Protein AF-A0A7J4YKP6-F1 (afdb_monomer_lite)

pLDDT: mean 84.95, std 11.33, range [46.12, 96.12]

Organism: NCBI:txid338188

Foldseek 3Di:
DDQCPPLCVPQDPDPVSVVVSVVLVVQLVVQLVVVVVVVVVCVVVVVDDDDDPVVVVVVSSVSSVVSNVVSVVD

Sequence (74 aa):
MKLSIRNSRNFAYSHEGTRASMGKDTSTRMNFFSRLSCMKMQEADGCAAPMSAEERHNLYTSMADEAFDEEEGK

Secondary structure (DSSP, 8-state):
------TTTT--SSHHHHHHHHHHHHHHHHHHHHHHHHHHHHHHTT-SPPPPHHHHHHHHHHHHHHHHHHHHT-

Structure (mmCIF, N/CA/C/O backbone):
data_AF-A0A7J4YKP6-F1
#
_entry.id   AF-A0A7J4YKP6-F1
#
loop_
_atom_site.group_PDB
_atom_site.id
_atom_site.type_symbol
_atom_site.label_atom_id
_atom_site.label_alt_id
_atom_site.label_comp_id
_atom_site.label_asym_id
_atom_site.label_entity_id
_atom_site.label_seq_id
_atom_site.pdbx_PDB_ins_code
_atom_site.Cartn_x
_atom_site.Cartn_y
_atom_site.Cartn_z
_atom_site.occupancy
_atom_site.B_iso_or_equiv
_atom_site.auth_seq_id
_atom_site.auth_comp_id
_atom_site.auth_asym_id
_atom_site.auth_atom_id
_atom_site.pdbx_PDB_model_num
ATOM 1 N N . MET A 1 1 ? 16.958 3.466 7.010 1.00 46.12 1 MET A N 1
ATOM 2 C CA . MET A 1 1 ? 15.511 3.300 6.748 1.00 46.12 1 MET A CA 1
ATOM 3 C C . MET A 1 1 ? 14.898 2.404 7.808 1.00 46.12 1 MET A C 1
ATOM 5 O O . MET A 1 1 ? 15.506 1.399 8.153 1.00 46.12 1 MET A O 1
ATOM 9 N N . LYS A 1 2 ? 13.744 2.788 8.359 1.00 55.69 2 LYS A N 1
ATOM 10 C CA . LYS A 1 2 ? 13.001 2.020 9.368 1.00 55.69 2 LYS A CA 1
ATOM 11 C C . LYS A 1 2 ? 11.746 1.513 8.662 1.00 55.69 2 LYS A C 1
ATOM 13 O O . LYS A 1 2 ? 10.885 2.327 8.357 1.00 55.69 2 LYS A O 1
ATOM 18 N N . LEU A 1 3 ? 11.674 0.218 8.346 1.00 53.94 3 LEU A N 1
ATOM 19 C CA . LEU A 1 3 ? 10.433 -0.371 7.839 1.00 53.94 3 LEU A CA 1
ATOM 20 C C . LEU A 1 3 ? 9.321 -0.061 8.847 1.00 53.94 3 LEU A C 1
ATOM 22 O O . LEU A 1 3 ? 9.480 -0.259 10.055 1.00 53.94 3 LEU A O 1
ATOM 26 N N . SER A 1 4 ? 8.239 0.513 8.348 1.00 58.09 4 SER A N 1
ATOM 27 C CA . SER A 1 4 ? 7.124 1.054 9.109 1.00 58.09 4 SER A CA 1
ATOM 28 C C . SER A 1 4 ? 6.310 -0.090 9.720 1.00 58.09 4 SER A C 1
ATOM 30 O O . SER A 1 4 ? 5.301 -0.516 9.184 1.00 58.09 4 SER A O 1
ATOM 32 N N . ILE A 1 5 ? 6.726 -0.614 10.877 1.00 63.22 5 I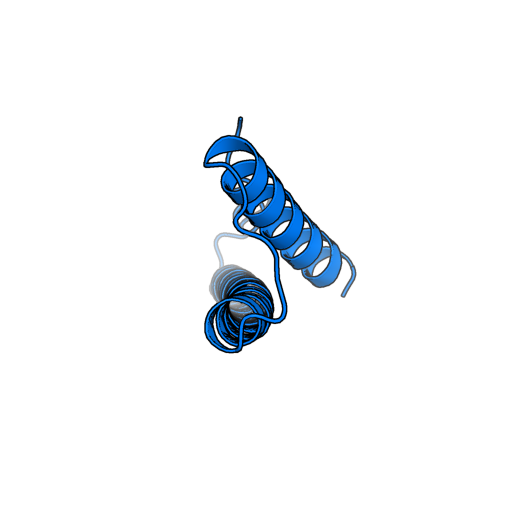LE A N 1
ATOM 33 C CA . ILE A 1 5 ? 5.896 -1.543 11.665 1.00 63.22 5 ILE A CA 1
ATOM 34 C C . ILE A 1 5 ? 4.881 -0.706 12.458 1.00 63.22 5 ILE A C 1
ATOM 36 O O . ILE A 1 5 ? 5.035 -0.483 13.660 1.00 63.22 5 ILE A O 1
ATOM 40 N N . ARG A 1 6 ? 3.895 -0.130 11.759 1.00 73.62 6 ARG A N 1
ATOM 41 C CA . ARG A 1 6 ? 2.943 0.818 12.365 1.00 73.62 6 ARG A CA 1
ATOM 42 C C . ARG A 1 6 ? 1.710 0.131 12.948 1.00 73.62 6 ARG A C 1
ATOM 44 O O . ARG A 1 6 ? 1.261 0.534 14.013 1.00 73.62 6 ARG A O 1
ATOM 51 N N . ASN A 1 7 ? 1.264 -0.983 12.364 1.00 65.69 7 ASN A N 1
ATOM 52 C CA . ASN A 1 7 ? 0.073 -1.717 12.825 1.00 65.69 7 ASN A CA 1
ATOM 53 C C . ASN A 1 7 ? 0.196 -2.359 14.221 1.00 65.69 7 ASN A C 1
ATOM 55 O O . ASN A 1 7 ? -0.813 -2.768 14.797 1.00 65.69 7 ASN A O 1
ATOM 59 N N . SER A 1 8 ? 1.405 -2.426 14.791 1.00 64.31 8 SER A N 1
ATOM 60 C CA . SER A 1 8 ? 1.631 -2.876 16.171 1.00 64.31 8 SER A CA 1
ATOM 61 C C . SER A 1 8 ? 1.686 -1.732 17.192 1.00 64.31 8 SER A C 1
ATOM 63 O O . SER A 1 8 ? 1.805 -1.990 18.392 1.00 64.31 8 SER A O 1
ATOM 65 N N . ARG A 1 9 ? 1.647 -0.464 16.754 1.00 68.50 9 ARG A N 1
ATOM 66 C CA . ARG A 1 9 ? 1.594 0.685 17.667 1.00 68.50 9 ARG A CA 1
ATOM 67 C C . ARG A 1 9 ? 0.227 0.675 18.353 1.00 68.50 9 ARG A C 1
ATOM 69 O O . ARG A 1 9 ? -0.798 0.671 17.685 1.00 68.50 9 ARG A O 1
ATOM 76 N N . ASN A 1 10 ? 0.219 0.671 19.685 1.00 64.19 10 ASN A N 1
ATOM 77 C CA . ASN A 1 10 ? -0.995 0.643 20.516 1.00 64.19 10 ASN A CA 1
ATOM 78 C C . ASN A 1 10 ? -1.797 -0.669 20.452 1.00 64.19 10 ASN A C 1
ATOM 80 O O . ASN A 1 10 ? -3.025 -0.658 20.522 1.00 64.19 10 ASN A O 1
ATOM 84 N N . PHE A 1 11 ? -1.110 -1.810 20.347 1.00 71.31 11 PHE A N 1
ATOM 85 C CA . PHE A 1 11 ? -1.751 -3.119 20.456 1.00 71.31 11 PHE A CA 1
ATOM 86 C C . PHE A 1 11 ? -2.444 -3.284 21.820 1.00 71.31 11 PHE A C 1
ATOM 88 O O . PHE A 1 11 ? -1.788 -3.377 22.860 1.00 71.31 11 PHE A O 1
ATOM 95 N N . ALA A 1 12 ? -3.777 -3.326 21.819 1.00 76.94 12 ALA A N 1
ATOM 96 C CA . ALA A 1 12 ? -4.549 -3.675 23.003 1.00 76.94 12 ALA A CA 1
ATOM 97 C C . ALA A 1 12 ? -4.502 -5.196 23.206 1.00 76.94 12 ALA A C 1
ATOM 99 O O . ALA A 1 12 ? -4.944 -5.955 22.343 1.00 76.94 12 ALA A O 1
ATOM 100 N N . TYR A 1 13 ? -3.984 -5.638 24.356 1.00 80.31 13 TYR A N 1
ATOM 101 C CA . TYR A 1 13 ? -3.935 -7.050 24.752 1.00 80.31 13 TYR A CA 1
ATOM 102 C C . TYR A 1 13 ? -5.326 -7.559 25.170 1.00 80.31 13 TYR A C 1
ATOM 104 O O . TYR A 1 13 ? -5.580 -7.879 26.328 1.00 80.31 13 TYR A O 1
ATOM 112 N N . SER A 1 14 ? -6.240 -7.612 24.206 1.00 88.75 14 SER A N 1
ATOM 113 C CA . SER A 1 14 ? -7.565 -8.225 24.310 1.00 88.75 14 SER A CA 1
ATOM 114 C C . SER A 1 14 ? -7.897 -8.980 23.022 1.00 88.75 14 SER A C 1
ATOM 116 O O . SER A 1 14 ? -7.211 -8.836 22.002 1.00 88.75 14 SER A O 1
ATOM 118 N N . HIS A 1 15 ? -8.955 -9.793 23.040 1.00 87.69 15 HIS A N 1
ATOM 119 C CA . HIS A 1 15 ? -9.424 -10.474 21.830 1.00 87.69 15 HIS A CA 1
ATOM 120 C C . HIS A 1 15 ? -9.873 -9.473 20.761 1.00 87.69 15 HIS A C 1
ATOM 122 O O . HIS A 1 15 ? -9.544 -9.630 19.583 1.00 87.69 15 HIS A O 1
ATOM 128 N N . GLU A 1 16 ? -10.562 -8.411 21.173 1.00 89.00 16 GLU A N 1
ATOM 129 C CA . GLU A 1 16 ? -11.009 -7.326 20.303 1.00 89.00 16 GLU A CA 1
ATOM 130 C C . GLU A 1 16 ? -9.816 -6.557 19.728 1.00 89.00 16 GLU A C 1
ATOM 132 O O . GLU A 1 16 ? -9.768 -6.321 18.521 1.00 89.00 16 GLU A O 1
ATOM 137 N N . GLY A 1 17 ? -8.822 -6.230 20.561 1.00 86.69 17 GLY A N 1
ATOM 138 C CA . GLY A 1 17 ? -7.600 -5.546 20.139 1.00 86.69 17 GLY A CA 1
ATOM 139 C C . GLY A 1 17 ? -6.774 -6.368 19.153 1.00 86.69 17 GLY A C 1
ATOM 140 O O . GLY A 1 17 ? -6.324 -5.846 18.132 1.00 86.69 17 GLY A O 1
ATOM 141 N N . THR A 1 18 ? -6.664 -7.677 19.397 1.00 86.81 18 THR A N 1
ATOM 142 C CA . THR A 1 18 ? -6.004 -8.620 18.484 1.00 86.81 18 THR A CA 1
ATOM 143 C C . THR A 1 18 ? -6.716 -8.665 17.137 1.00 86.81 18 THR A C 1
ATOM 145 O O . THR A 1 18 ? -6.078 -8.501 16.096 1.00 86.81 18 THR A O 1
ATOM 148 N N . ARG A 1 19 ? -8.046 -8.830 17.138 1.00 89.44 19 ARG A N 1
ATOM 149 C CA . ARG A 1 19 ? -8.845 -8.865 15.905 1.00 89.44 19 ARG A CA 1
ATOM 150 C C . ARG A 1 19 ? -8.725 -7.555 15.124 1.00 89.44 19 ARG A C 1
ATOM 152 O O . ARG A 1 19 ? -8.544 -7.600 13.912 1.00 89.44 19 ARG A O 1
ATOM 159 N N . ALA A 1 20 ? -8.801 -6.411 15.802 1.00 88.00 20 ALA A N 1
ATOM 160 C CA . ALA A 1 20 ? -8.678 -5.103 15.166 1.00 88.00 20 ALA A CA 1
ATOM 161 C C . ALA A 1 20 ? -7.287 -4.896 14.544 1.00 88.00 20 ALA A C 1
ATOM 163 O O . ALA A 1 20 ? -7.194 -4.487 13.389 1.00 88.00 20 ALA A O 1
ATOM 164 N N . SER A 1 21 ? -6.212 -5.228 15.268 1.00 86.56 21 SER A N 1
ATOM 165 C CA . SER A 1 21 ? -4.836 -5.104 14.763 1.00 86.56 21 SER A CA 1
ATOM 166 C C . SER A 1 21 ? -4.579 -6.027 13.567 1.00 86.56 21 SER A C 1
ATOM 168 O O . SER A 1 21 ? -4.033 -5.580 12.561 1.00 86.56 21 SER A O 1
ATOM 170 N N . MET A 1 22 ? -5.051 -7.279 13.616 1.00 88.31 22 MET A N 1
ATOM 171 C CA . MET A 1 22 ? -4.973 -8.197 12.471 1.00 88.31 22 MET A CA 1
ATOM 172 C C . MET A 1 22 ? -5.790 -7.711 11.269 1.00 88.31 22 MET A C 1
ATOM 174 O O . MET A 1 22 ? -5.357 -7.880 10.129 1.00 88.31 22 MET A O 1
ATOM 178 N N . GLY A 1 23 ? -6.957 -7.108 11.515 1.00 90.44 23 GLY A N 1
ATOM 179 C CA . GLY A 1 23 ? -7.778 -6.490 10.477 1.00 90.44 23 GLY A CA 1
ATOM 180 C C . GLY A 1 23 ? -7.022 -5.376 9.757 1.00 90.44 23 GLY A C 1
ATOM 181 O O . GLY A 1 23 ? -6.892 -5.429 8.537 1.00 90.44 23 GLY A O 1
ATOM 182 N N . LYS A 1 24 ? -6.437 -4.441 10.517 1.00 90.19 24 LYS A N 1
ATOM 183 C CA . LYS A 1 24 ? -5.595 -3.365 9.971 1.00 90.19 24 LYS A CA 1
ATOM 184 C C . LYS A 1 24 ? -4.397 -3.914 9.200 1.00 90.19 24 LYS A C 1
ATOM 186 O O . LYS A 1 24 ? -4.160 -3.500 8.072 1.00 90.19 24 LYS A O 1
ATOM 191 N N . ASP A 1 25 ? -3.687 -4.900 9.753 1.00 89.81 25 ASP A N 1
ATOM 192 C CA . ASP A 1 25 ? -2.545 -5.529 9.073 1.00 89.81 25 ASP A CA 1
ATOM 193 C C . ASP A 1 25 ? -2.922 -6.164 7.739 1.00 89.81 25 ASP A C 1
ATOM 195 O O . ASP A 1 25 ? -2.257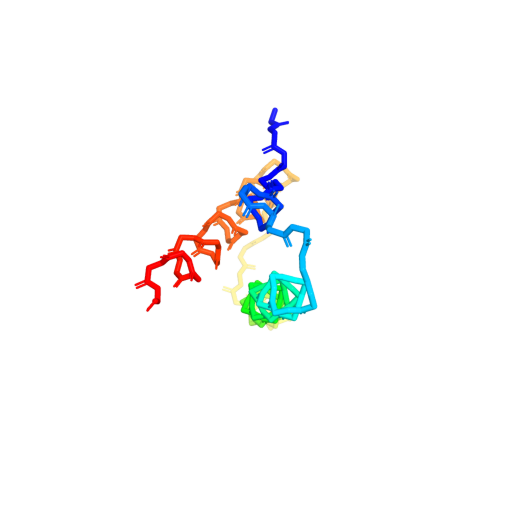 -5.931 6.727 1.00 89.81 25 ASP A O 1
ATOM 199 N N . THR A 1 26 ? -4.031 -6.901 7.719 1.00 92.19 26 THR A N 1
ATOM 200 C CA . THR A 1 26 ? -4.546 -7.519 6.497 1.00 92.19 26 THR A CA 1
ATOM 201 C C . THR A 1 26 ? -4.911 -6.453 5.467 1.00 92.19 26 THR A C 1
ATOM 203 O O . THR A 1 26 ? -4.465 -6.539 4.322 1.00 92.19 26 THR A O 1
ATOM 206 N N . SER A 1 27 ? -5.661 -5.422 5.864 1.00 92.56 27 SER A N 1
ATOM 207 C CA . SER A 1 27 ? -6.067 -4.329 4.974 1.00 92.56 27 SER A CA 1
ATOM 208 C C . SER A 1 27 ? -4.868 -3.570 4.401 1.00 92.56 27 SER A C 1
ATOM 210 O O . SER A 1 27 ? -4.782 -3.407 3.182 1.00 92.56 27 SER A O 1
ATOM 212 N N . THR A 1 28 ? -3.906 -3.170 5.242 1.00 92.56 28 THR A N 1
ATOM 213 C CA . THR A 1 28 ? -2.684 -2.477 4.802 1.00 92.56 28 THR A CA 1
ATOM 214 C C . THR A 1 28 ? -1.888 -3.334 3.821 1.00 92.56 28 THR A C 1
ATOM 216 O O . THR A 1 28 ? -1.502 -2.854 2.754 1.00 92.56 28 THR A O 1
ATOM 219 N N . ARG A 1 29 ? -1.658 -4.615 4.146 1.00 92.50 29 ARG A N 1
ATOM 220 C CA . ARG A 1 29 ? -0.901 -5.529 3.277 1.00 92.50 29 ARG A CA 1
ATOM 221 C C . ARG A 1 29 ? -1.587 -5.727 1.935 1.00 92.50 29 ARG A C 1
ATOM 223 O O . ARG A 1 29 ? -0.923 -5.646 0.905 1.00 92.50 29 ARG A O 1
ATOM 230 N N . MET A 1 30 ? -2.897 -5.960 1.932 1.00 95.06 30 MET A N 1
ATOM 231 C CA . MET A 1 30 ? -3.656 -6.142 0.694 1.00 95.06 30 MET A CA 1
ATOM 232 C C . MET A 1 30 ? -3.636 -4.882 -0.174 1.00 95.06 30 MET A C 1
ATOM 234 O O . MET A 1 30 ? -3.471 -4.994 -1.389 1.00 95.06 30 MET A O 1
ATOM 238 N N . ASN A 1 31 ? -3.735 -3.694 0.429 1.00 95.06 31 ASN A N 1
ATOM 239 C CA . ASN A 1 31 ? -3.614 -2.420 -0.281 1.00 95.06 31 ASN A CA 1
ATOM 240 C C . ASN A 1 31 ? -2.224 -2.284 -0.931 1.00 95.06 31 ASN A C 1
ATOM 242 O O . ASN A 1 31 ? -2.120 -2.128 -2.150 1.00 95.06 31 ASN A O 1
ATOM 246 N N . PHE A 1 32 ? -1.156 -2.468 -0.148 1.00 94.81 32 PHE A N 1
ATOM 247 C CA . PHE A 1 32 ? 0.222 -2.421 -0.639 1.00 94.81 32 PHE A CA 1
ATOM 248 C C . PHE A 1 32 ? 0.477 -3.408 -1.789 1.00 94.81 32 PHE A C 1
ATOM 250 O O . PHE A 1 32 ? 0.969 -3.016 -2.849 1.00 94.81 32 PHE A O 1
ATOM 257 N N . PHE A 1 33 ? 0.111 -4.683 -1.621 1.00 95.38 33 PHE A N 1
ATOM 258 C CA . PHE A 1 33 ? 0.349 -5.699 -2.650 1.00 95.38 33 PHE A CA 1
ATOM 259 C C . PHE A 1 33 ? -0.487 -5.477 -3.911 1.00 95.38 33 PHE A C 1
ATOM 261 O O . PHE A 1 33 ? -0.015 -5.786 -5.003 1.00 95.38 33 PHE A O 1
ATOM 268 N 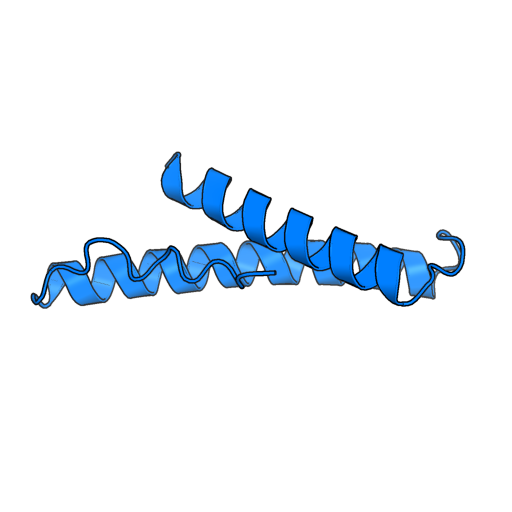N . SER A 1 34 ? -1.681 -4.894 -3.790 1.00 96.12 34 SER A N 1
ATOM 269 C CA . SER A 1 34 ? -2.486 -4.517 -4.957 1.00 96.12 34 SER A CA 1
ATOM 270 C C . SER A 1 34 ? -1.793 -3.425 -5.778 1.00 96.12 34 SER A C 1
ATOM 272 O O . SER A 1 34 ? -1.648 -3.577 -6.991 1.00 96.12 34 SER A O 1
ATOM 274 N N . ARG A 1 35 ? -1.269 -2.369 -5.131 1.00 95.06 35 ARG A N 1
ATOM 275 C CA . ARG A 1 35 ? -0.474 -1.320 -5.809 1.00 95.06 35 ARG A CA 1
ATOM 276 C C . ARG A 1 35 ? 0.777 -1.890 -6.462 1.00 95.06 35 ARG A C 1
ATOM 278 O O . ARG A 1 35 ? 1.057 -1.597 -7.625 1.00 95.06 35 ARG A O 1
ATOM 285 N N . LEU A 1 36 ? 1.498 -2.737 -5.726 1.00 94.25 36 LEU A N 1
ATOM 286 C CA . LEU A 1 36 ? 2.708 -3.382 -6.219 1.00 94.25 36 LEU A CA 1
ATOM 287 C C . LEU A 1 36 ? 2.411 -4.241 -7.453 1.00 94.25 36 LEU A C 1
ATOM 289 O O . LEU A 1 36 ? 3.161 -4.185 -8.425 1.00 94.25 36 LEU A O 1
ATOM 293 N N . SER A 1 37 ? 1.310 -4.997 -7.437 1.00 94.38 37 SER A N 1
ATOM 294 C CA . SER A 1 37 ? 0.864 -5.792 -8.583 1.00 94.38 37 SER A CA 1
ATOM 295 C C . SER A 1 37 ? 0.588 -4.910 -9.800 1.00 94.38 37 SER A C 1
ATOM 297 O O . SER A 1 37 ? 1.111 -5.189 -10.876 1.00 94.38 37 SER A O 1
ATOM 299 N N . CYS A 1 38 ? -0.167 -3.818 -9.639 1.00 91.69 38 CYS A N 1
ATOM 300 C CA . CYS A 1 38 ? -0.453 -2.881 -10.731 1.00 91.69 38 CYS A CA 1
ATOM 301 C C . CYS A 1 38 ? 0.828 -2.296 -11.341 1.00 91.69 38 CYS A C 1
ATOM 303 O O . CYS A 1 38 ? 0.977 -2.268 -12.561 1.00 91.69 38 CYS A O 1
ATOM 305 N N . MET A 1 39 ? 1.778 -1.877 -10.502 1.00 90.44 39 MET A N 1
ATOM 306 C CA . MET A 1 39 ? 3.073 -1.373 -10.965 1.00 90.44 39 MET A CA 1
ATOM 307 C C . MET A 1 39 ? 3.862 -2.456 -11.717 1.00 90.44 39 MET A C 1
ATOM 309 O O . MET A 1 39 ? 4.432 -2.187 -12.770 1.00 90.44 39 MET A O 1
ATOM 313 N N . LYS A 1 40 ? 3.881 -3.696 -11.209 1.00 89.94 40 LYS A N 1
ATOM 314 C CA . LYS A 1 40 ? 4.608 -4.806 -11.845 1.00 89.94 40 LYS A CA 1
ATOM 315 C C . LYS A 1 40 ? 4.024 -5.194 -13.198 1.00 89.94 40 LYS A C 1
ATOM 317 O O . LYS A 1 40 ? 4.784 -5.552 -14.092 1.00 89.94 40 LYS A O 1
ATOM 322 N N . MET A 1 41 ? 2.708 -5.086 -13.364 1.00 90.75 41 MET A N 1
ATOM 323 C CA . MET A 1 41 ? 2.068 -5.265 -14.669 1.00 90.75 41 MET A CA 1
ATOM 324 C C . MET A 1 41 ? 2.517 -4.185 -15.661 1.00 90.75 41 MET A C 1
ATOM 326 O O . MET A 1 41 ? 2.906 -4.517 -16.773 1.00 90.75 41 MET A O 1
ATOM 330 N N . GLN A 1 42 ? 2.587 -2.918 -15.240 1.00 86.81 42 GLN A N 1
ATOM 331 C CA . GLN A 1 42 ? 3.084 -1.831 -16.099 1.00 86.81 42 GLN A CA 1
ATOM 332 C C . GLN A 1 42 ? 4.560 -2.004 -16.493 1.00 86.81 42 GLN A C 1
ATOM 334 O O . GLN A 1 42 ? 4.933 -1.680 -17.621 1.00 86.81 42 GLN A O 1
ATOM 339 N N . GLU A 1 43 ? 5.401 -2.525 -15.591 1.00 85.81 43 GLU A N 1
ATOM 340 C CA . GLU A 1 43 ? 6.784 -2.904 -15.921 1.00 85.81 43 GLU A CA 1
ATOM 341 C C . GLU A 1 43 ? 6.826 -4.038 -16.959 1.00 85.81 43 GLU A C 1
ATOM 343 O O . GLU A 1 43 ? 7.621 -3.978 -17.896 1.00 85.81 43 GLU A O 1
ATOM 348 N N . ALA A 1 44 ? 5.975 -5.060 -16.813 1.00 85.06 44 ALA A N 1
ATOM 349 C CA . ALA A 1 44 ? 5.925 -6.205 -17.724 1.00 85.06 44 ALA A CA 1
ATOM 350 C C . ALA A 1 44 ? 5.425 -5.831 -19.130 1.00 85.06 44 ALA A C 1
ATOM 352 O O . ALA A 1 44 ? 5.951 -6.342 -20.118 1.00 85.06 44 ALA A O 1
ATOM 353 N N . ASP A 1 45 ? 4.473 -4.901 -19.221 1.00 86.88 45 ASP A N 1
ATOM 354 C CA . ASP A 1 45 ? 3.930 -4.393 -20.487 1.00 86.88 45 ASP A CA 1
ATOM 355 C C . ASP A 1 45 ? 4.904 -3.447 -21.222 1.00 86.88 45 ASP A C 1
ATOM 357 O O . ASP A 1 45 ? 4.607 -2.965 -22.315 1.00 86.88 45 ASP A O 1
ATOM 361 N N . GLY A 1 46 ? 6.076 -3.158 -20.638 1.00 77.19 46 GLY A N 1
ATOM 362 C CA . GLY A 1 46 ? 7.067 -2.233 -21.200 1.00 77.19 46 GLY A CA 1
ATOM 363 C C . GLY A 1 46 ? 6.658 -0.758 -21.115 1.00 77.19 46 GLY A C 1
ATOM 364 O O . GLY A 1 46 ? 7.323 0.100 -21.693 1.00 77.19 46 GLY A O 1
ATOM 365 N N . CYS A 1 47 ? 5.584 -0.450 -20.383 1.00 69.19 47 CYS A N 1
ATOM 366 C CA . CYS A 1 47 ? 5.064 0.904 -20.185 1.00 69.19 47 CYS A CA 1
ATOM 367 C C . CYS A 1 47 ? 5.898 1.731 -19.194 1.00 69.19 47 CYS A C 1
ATOM 369 O O . CYS A 1 47 ? 5.738 2.950 -19.133 1.00 69.19 47 CYS A O 1
ATOM 371 N N . ALA A 1 48 ? 6.778 1.092 -18.417 1.00 72.56 48 ALA A N 1
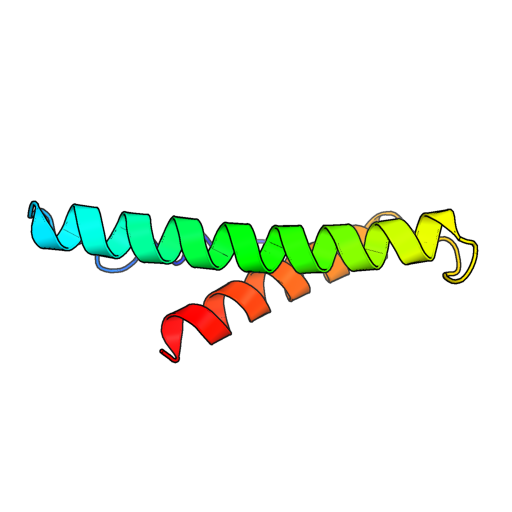ATOM 372 C CA . ALA A 1 48 ? 7.636 1.750 -17.438 1.00 72.56 48 ALA A CA 1
ATOM 373 C C . ALA A 1 48 ? 9.123 1.570 -17.774 1.00 72.56 48 ALA A C 1
ATOM 375 O O . ALA A 1 48 ? 9.581 0.474 -18.103 1.00 72.56 48 ALA A O 1
ATOM 376 N N . ALA A 1 49 ? 9.890 2.658 -17.659 1.00 71.19 49 ALA A N 1
ATOM 377 C CA . ALA A 1 49 ? 11.339 2.616 -17.809 1.00 71.19 49 ALA A CA 1
ATOM 378 C C . ALA A 1 49 ? 11.986 1.783 -16.679 1.00 71.19 49 ALA A C 1
ATOM 380 O O . ALA A 1 49 ? 11.479 1.781 -15.553 1.00 71.19 49 ALA A O 1
ATOM 381 N N . PRO A 1 50 ? 13.122 1.105 -16.933 1.00 75.50 50 PRO A N 1
ATOM 382 C CA . PRO A 1 50 ? 13.822 0.358 -15.897 1.00 75.50 50 PRO A CA 1
ATOM 383 C C . PRO A 1 50 ? 14.294 1.297 -14.782 1.00 75.50 50 PRO A C 1
ATOM 385 O O . PRO A 1 50 ? 15.109 2.186 -15.016 1.00 75.50 50 PRO A O 1
ATOM 388 N N . MET A 1 51 ? 13.809 1.073 -13.563 1.00 85.81 51 MET A N 1
ATOM 389 C CA . MET A 1 51 ? 14.278 1.784 -12.373 1.00 85.81 51 MET A CA 1
ATOM 390 C C . MET A 1 51 ? 15.582 1.180 -11.844 1.00 85.81 51 MET A C 1
ATOM 392 O O . MET A 1 51 ? 15.787 -0.041 -11.892 1.00 85.81 51 MET A O 1
ATOM 396 N N . SER A 1 52 ? 16.435 2.012 -11.251 1.00 90.75 52 SER A N 1
ATOM 397 C CA . SER A 1 52 ? 17.560 1.557 -10.432 1.00 90.75 52 SER A CA 1
ATOM 398 C C . SER A 1 52 ? 17.078 0.805 -9.181 1.00 90.75 52 SER A C 1
ATOM 400 O O . SER A 1 52 ? 15.910 0.853 -8.788 1.00 90.75 52 SER A O 1
ATOM 402 N N . ALA A 1 53 ? 17.984 0.073 -8.526 1.00 89.19 53 ALA A N 1
ATOM 403 C CA . ALA A 1 53 ? 17.649 -0.623 -7.283 1.00 89.19 53 ALA A CA 1
ATOM 404 C C . ALA A 1 53 ? 17.229 0.346 -6.161 1.00 89.19 53 ALA A C 1
ATOM 406 O O . ALA A 1 53 ? 16.341 0.013 -5.377 1.00 89.19 53 ALA A O 1
ATOM 407 N N . GLU A 1 54 ? 17.837 1.533 -6.113 1.00 92.25 54 GLU A N 1
ATOM 408 C CA . GLU A 1 54 ? 17.531 2.572 -5.128 1.00 92.25 54 GLU A CA 1
ATOM 409 C C . GLU A 1 54 ? 16.147 3.187 -5.365 1.00 92.25 54 GLU A C 1
ATOM 411 O O . GLU A 1 54 ? 15.341 3.261 -4.439 1.00 92.25 54 GLU A O 1
ATOM 416 N N . GLU A 1 55 ? 15.82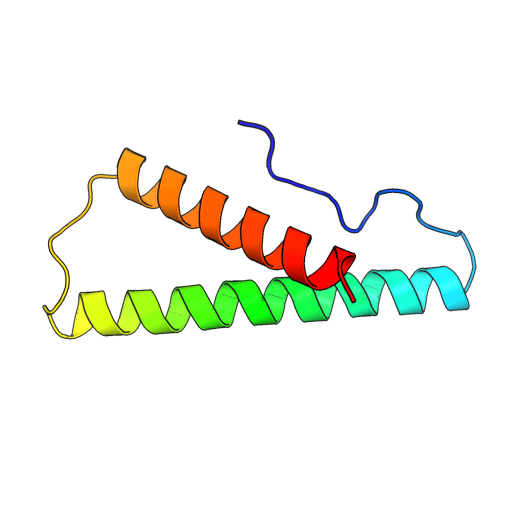1 3.538 -6.611 1.00 91.50 55 GLU A N 1
ATOM 417 C CA . GLU A 1 55 ? 14.500 4.070 -6.970 1.00 91.50 55 GLU A CA 1
ATOM 418 C C . GLU A 1 55 ? 13.385 3.070 -6.658 1.00 91.50 55 GLU A C 1
ATOM 420 O O . GLU A 1 55 ? 12.386 3.439 -6.041 1.00 91.50 55 GLU A O 1
ATOM 425 N N . ARG A 1 56 ? 13.582 1.783 -6.987 1.00 90.62 56 ARG A N 1
ATOM 426 C CA . ARG A 1 56 ? 12.617 0.730 -6.626 1.00 90.62 56 ARG A CA 1
ATOM 427 C C . ARG A 1 56 ? 12.430 0.621 -5.119 1.00 90.62 56 ARG A C 1
ATOM 429 O O . ARG A 1 56 ? 11.305 0.477 -4.651 1.00 90.62 56 ARG A O 1
ATOM 436 N N . HIS A 1 57 ? 13.522 0.673 -4.360 1.00 90.06 57 HIS A N 1
ATOM 437 C CA . HIS A 1 57 ? 13.461 0.597 -2.906 1.00 90.06 57 HIS A CA 1
ATOM 438 C C . HIS A 1 57 ? 12.674 1.779 -2.315 1.00 90.06 57 HIS A C 1
ATOM 440 O O . HIS A 1 57 ? 11.806 1.586 -1.457 1.00 90.06 57 HIS A O 1
ATOM 446 N N . ASN A 1 58 ? 12.951 2.997 -2.785 1.00 91.69 58 ASN A N 1
ATOM 447 C CA . ASN A 1 58 ? 12.250 4.204 -2.349 1.00 91.69 58 ASN A CA 1
ATOM 448 C C . ASN A 1 58 ? 10.762 4.126 -2.682 1.00 91.69 58 ASN A C 1
ATOM 450 O O . ASN A 1 58 ? 9.933 4.346 -1.805 1.00 91.69 58 ASN A O 1
ATOM 454 N N . LEU A 1 59 ? 10.426 3.700 -3.900 1.00 91.56 59 LEU A N 1
ATOM 455 C CA . LEU A 1 59 ? 9.045 3.539 -4.334 1.00 91.56 59 LEU A CA 1
ATOM 456 C C . LEU A 1 59 ? 8.278 2.519 -3.476 1.00 91.56 59 LEU A C 1
ATOM 458 O O . LEU A 1 59 ? 7.153 2.789 -3.063 1.00 91.56 59 LEU A O 1
ATOM 462 N N . TYR A 1 60 ? 8.877 1.365 -3.160 1.00 91.75 60 TYR A N 1
ATOM 463 C CA . TYR A 1 60 ? 8.241 0.371 -2.282 1.00 91.75 60 TYR A CA 1
ATOM 464 C C . TYR A 1 60 ? 8.053 0.896 -0.862 1.00 91.75 60 TYR A C 1
ATOM 466 O O . TYR A 1 60 ? 7.034 0.614 -0.237 1.00 91.75 60 TYR A O 1
ATOM 474 N N . THR A 1 61 ? 9.010 1.680 -0.368 1.00 91.56 61 THR A N 1
ATOM 475 C CA . THR A 1 61 ? 8.898 2.323 0.944 1.00 91.56 61 THR A CA 1
ATOM 476 C C . THR A 1 61 ? 7.735 3.316 0.957 1.00 91.56 61 THR A C 1
ATOM 478 O O . THR A 1 61 ? 6.887 3.232 1.840 1.00 91.56 61 THR A O 1
ATOM 481 N N . SER A 1 62 ? 7.634 4.179 -0.058 1.00 92.75 62 SER A N 1
ATOM 482 C CA . SER A 1 62 ? 6.535 5.142 -0.196 1.00 92.75 62 SER A CA 1
ATOM 483 C C . SER A 1 62 ? 5.174 4.460 -0.324 1.00 92.75 62 SER A C 1
ATOM 485 O O . SER A 1 62 ? 4.261 4.806 0.415 1.00 92.75 62 SER A O 1
ATOM 487 N N . MET A 1 63 ? 5.043 3.431 -1.171 1.00 94.38 63 MET A N 1
ATOM 488 C CA . MET A 1 63 ? 3.787 2.677 -1.293 1.00 94.38 63 MET A CA 1
ATOM 489 C C . MET A 1 63 ? 3.365 2.027 0.027 1.00 94.38 63 MET A C 1
ATOM 491 O O . MET A 1 63 ? 2.173 1.962 0.330 1.00 94.38 63 MET A O 1
ATOM 495 N N . ALA A 1 64 ? 4.324 1.502 0.797 1.00 92.00 64 ALA A N 1
ATOM 496 C CA . ALA A 1 64 ? 4.031 0.932 2.104 1.00 92.00 64 ALA A CA 1
ATOM 497 C C . ALA A 1 64 ? 3.551 2.023 3.068 1.00 92.00 64 ALA A C 1
ATOM 499 O O . ALA A 1 64 ? 2.527 1.842 3.720 1.00 92.00 64 ALA A O 1
ATOM 500 N N . ASP A 1 65 ? 4.253 3.156 3.122 1.00 92.19 65 ASP A N 1
ATOM 501 C CA . ASP A 1 65 ? 3.908 4.284 3.986 1.00 92.19 65 ASP A CA 1
ATOM 502 C C . ASP A 1 65 ? 2.515 4.853 3.675 1.00 92.19 65 ASP A C 1
ATOM 504 O O . ASP A 1 65 ? 1.720 5.012 4.598 1.00 92.19 65 ASP A O 1
ATOM 508 N N . GLU A 1 66 ? 2.176 5.047 2.400 1.00 93.69 66 GLU A N 1
ATOM 509 C CA . GLU A 1 66 ? 0.840 5.486 1.975 1.00 93.69 66 GLU A CA 1
ATOM 510 C C . GLU A 1 66 ? -0.255 4.480 2.360 1.00 93.69 66 GLU A C 1
ATOM 512 O O . GLU A 1 66 ? -1.324 4.867 2.831 1.00 93.69 66 GLU A O 1
ATOM 517 N N . ALA A 1 67 ? -0.001 3.175 2.196 1.00 93.81 67 ALA A N 1
ATOM 518 C CA . ALA A 1 67 ? -0.959 2.140 2.583 1.00 93.81 67 ALA A CA 1
ATOM 519 C C . ALA A 1 67 ? -1.204 2.115 4.102 1.00 93.81 67 ALA A C 1
ATOM 521 O O . ALA A 1 67 ? -2.303 1.763 4.540 1.00 93.81 67 ALA A O 1
ATOM 522 N N . PHE A 1 68 ? -0.200 2.475 4.909 1.00 91.00 68 PHE A N 1
ATOM 523 C CA . PHE A 1 68 ? -0.381 2.670 6.345 1.00 91.00 68 PHE A CA 1
ATOM 524 C C . PHE A 1 68 ? -1.168 3.945 6.654 1.00 91.00 68 PHE A C 1
ATOM 526 O O . PHE A 1 68 ? -2.098 3.876 7.453 1.00 91.00 68 PHE A O 1
ATOM 533 N N . ASP A 1 69 ? -0.819 5.076 6.034 1.00 92.06 69 ASP A N 1
ATOM 534 C CA . ASP A 1 69 ? -1.492 6.363 6.265 1.00 92.06 69 ASP A CA 1
ATOM 535 C C . ASP A 1 69 ? -2.995 6.267 5.949 1.00 92.06 69 ASP A C 1
ATOM 537 O O . ASP A 1 69 ? -3.835 6.738 6.717 1.00 92.06 69 ASP A O 1
ATOM 541 N N . GLU A 1 70 ? -3.352 5.579 4.863 1.00 93.19 70 GLU A N 1
ATOM 542 C CA . GLU A 1 70 ? -4.747 5.329 4.497 1.00 93.19 70 GLU A CA 1
ATOM 543 C C . GLU A 1 70 ? -5.491 4.415 5.472 1.00 93.19 70 GLU A C 1
ATOM 545 O O . GLU A 1 70 ? -6.689 4.594 5.664 1.00 93.19 70 GLU A O 1
ATOM 550 N N . GLU A 1 71 ? -4.832 3.416 6.064 1.00 91.31 71 GLU A N 1
ATOM 551 C CA . GLU A 1 71 ? -5.477 2.538 7.049 1.00 91.31 71 GLU A CA 1
ATOM 552 C C . GLU A 1 71 ? -5.627 3.226 8.412 1.00 91.31 71 GLU A C 1
ATOM 554 O O . GLU A 1 71 ? -6.609 2.993 9.114 1.00 91.31 71 GLU A O 1
ATOM 559 N N . GLU A 1 72 ? -4.678 4.085 8.794 1.00 86.81 72 GLU A N 1
ATOM 560 C CA . GLU A 1 72 ? -4.755 4.887 10.021 1.00 86.81 72 GLU 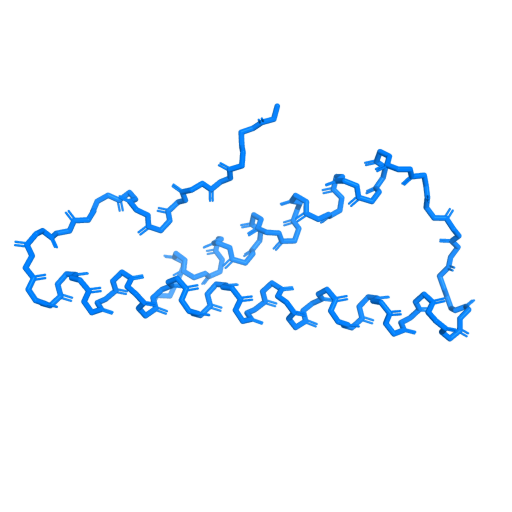A CA 1
ATOM 561 C C . GLU A 1 72 ? -5.814 5.997 9.933 1.00 86.81 72 GLU A C 1
ATOM 563 O O . GLU A 1 72 ? -6.373 6.374 10.963 1.00 86.81 72 GLU A O 1
ATOM 568 N N . GLY A 1 73 ? -6.105 6.497 8.727 1.00 86.25 73 GLY A N 1
ATOM 569 C CA . GLY A 1 73 ? -7.127 7.518 8.475 1.00 86.25 73 GLY A CA 1
ATOM 570 C C . GLY A 1 73 ? -8.576 7.016 8.385 1.00 86.25 73 GLY A C 1
ATOM 571 O O . GLY A 1 73 ? -9.468 7.842 8.186 1.00 86.25 73 GLY A O 1
ATOM 572 N N . LYS A 1 74 ? -8.821 5.703 8.495 1.00 83.69 74 LYS A N 1
ATOM 573 C CA . LYS A 1 74 ? -10.166 5.089 8.507 1.00 83.69 74 LYS A CA 1
ATOM 574 C C . LYS A 1 74 ? -10.787 5.091 9.900 1.00 83.69 74 LYS A C 1
ATOM 576 O O . LYS A 1 74 ? -12.008 5.352 9.971 1.00 83.69 74 LYS A O 1
#

Radius of gyration: 14.93 Å; chains: 1; bounding box: 29×18×46 Å